Protein AF-A0AAP7TA44-F1 (afdb_monomer_lite)

Organism: Bacillus amyloliquefaciens (NCBI:txid1390)

Secondary structure (DSSP, 8-state):
-HHHHHHHHHHHHHHHHHHSSTT-S-HHHHHHHHHHHS-HHHHHHHHHHHHHHHTSSS-HHHHHHHHHHH-TT--GGGGT--HHHHHHHHHHHHHHHHT-

Structure (mmCIF, N/CA/C/O backbone):
data_AF-A0AAP7TA44-F1
#
_entry.id   AF-A0AAP7TA44-F1
#
loop_
_atom_site.group_PDB
_atom_site.id
_atom_site.type_symbol
_atom_site.label_atom_id
_atom_site.label_alt_id
_atom_site.label_comp_id
_atom_site.label_asym_id
_atom_site.label_entity_id
_atom_site.label_seq_id
_atom_site.pdbx_PDB_ins_code
_atom_site.Cartn_x
_atom_site.Cartn_y
_atom_site.Cartn_z
_atom_site.occupancy
_atom_site.B_iso_or_equiv
_atom_site.auth_seq_id
_atom_site.auth_comp_id
_atom_site.auth_asym_id
_atom_site.auth_atom_id
_atom_site.pdbx_PDB_model_num
ATOM 1 N N . MET A 1 1 ? -21.492 -9.635 6.107 1.00 52.81 1 MET A N 1
ATOM 2 C CA . MET A 1 1 ? -20.876 -8.362 5.671 1.00 52.81 1 MET A CA 1
ATOM 3 C C . MET A 1 1 ? -19.591 -8.052 6.438 1.00 52.81 1 MET A C 1
ATOM 5 O O . MET A 1 1 ? -18.673 -7.565 5.802 1.00 52.81 1 MET A O 1
ATOM 9 N N . GLU A 1 2 ? -19.458 -8.399 7.727 1.00 55.62 2 GLU A N 1
ATOM 10 C CA . GLU A 1 2 ? -18.184 -8.252 8.471 1.00 55.62 2 GLU A CA 1
ATOM 11 C C . GLU A 1 2 ? -17.061 -9.186 7.990 1.00 55.62 2 GLU A C 1
ATOM 13 O O . GLU A 1 2 ? -15.926 -8.751 7.858 1.00 55.62 2 GLU A O 1
ATOM 18 N N . LYS A 1 3 ? -17.370 -10.444 7.643 1.00 49.41 3 LYS A N 1
ATOM 19 C CA . LYS A 1 3 ? -16.347 -11.426 7.236 1.00 49.41 3 LYS A CA 1
ATOM 20 C C . LYS A 1 3 ? -15.549 -11.010 5.985 1.00 49.41 3 LYS A C 1
ATOM 22 O O . LYS A 1 3 ? -14.332 -11.067 5.999 1.00 49.41 3 LYS A O 1
ATOM 27 N N . VAL A 1 4 ? -16.238 -10.490 4.964 1.00 54.91 4 VAL A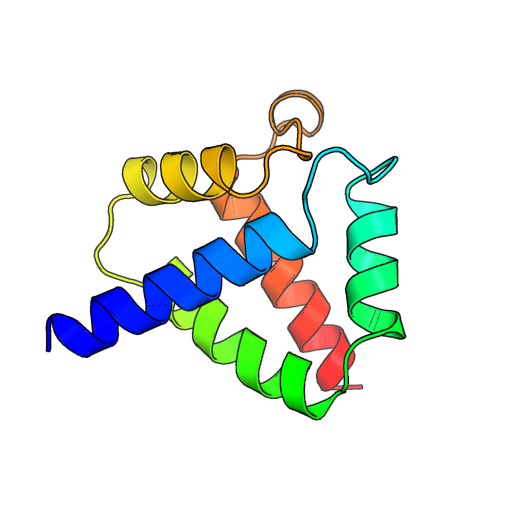 N 1
ATOM 28 C CA . VAL A 1 4 ? -15.618 -9.985 3.721 1.00 54.91 4 VAL A CA 1
ATOM 29 C C . VAL A 1 4 ? -14.803 -8.706 3.969 1.00 54.91 4 VAL A C 1
ATOM 31 O O . VAL A 1 4 ? -13.768 -8.509 3.342 1.00 54.91 4 VAL A O 1
ATOM 34 N N . LYS A 1 5 ? -15.237 -7.842 4.906 1.00 56.12 5 LYS A N 1
ATOM 35 C CA . LYS A 1 5 ? -14.459 -6.659 5.316 1.00 56.12 5 LYS A CA 1
ATOM 36 C C . LYS A 1 5 ? -13.130 -7.076 5.962 1.00 56.12 5 LYS A C 1
ATOM 38 O O . LYS A 1 5 ? -12.109 -6.476 5.646 1.00 56.12 5 LYS A O 1
ATOM 43 N N . ASN A 1 6 ? -13.139 -8.123 6.787 1.00 63.38 6 ASN A N 1
ATOM 44 C CA . ASN A 1 6 ? -11.934 -8.634 7.443 1.00 63.38 6 ASN A CA 1
ATOM 45 C C . ASN A 1 6 ? -10.984 -9.358 6.476 1.00 63.38 6 ASN A C 1
ATOM 47 O O . ASN A 1 6 ? -9.784 -9.133 6.557 1.00 63.38 6 ASN A O 1
ATOM 51 N N . GLU A 1 7 ? -11.502 -10.148 5.530 1.00 63.34 7 GLU A N 1
ATOM 52 C CA . GLU A 1 7 ? -10.680 -10.822 4.506 1.00 63.34 7 GLU A CA 1
ATOM 53 C C . GLU A 1 7 ? -9.944 -9.800 3.619 1.00 63.34 7 GLU A C 1
ATOM 55 O O . GLU A 1 7 ? -8.742 -9.920 3.401 1.00 63.34 7 GLU A O 1
ATOM 60 N N . SER A 1 8 ? -10.618 -8.716 3.204 1.00 76.88 8 SER A N 1
ATOM 61 C CA . SER A 1 8 ? -9.959 -7.649 2.431 1.00 76.88 8 SER A CA 1
ATOM 62 C C . SER A 1 8 ? -8.885 -6.893 3.219 1.00 76.88 8 SER A C 1
ATOM 64 O O . SER A 1 8 ? -7.955 -6.360 2.625 1.00 76.88 8 SER A O 1
ATOM 66 N N . LEU A 1 9 ? -9.018 -6.822 4.547 1.00 86.50 9 LEU A N 1
ATOM 67 C CA . LEU A 1 9 ? -8.036 -6.173 5.411 1.00 86.50 9 LEU A CA 1
ATOM 68 C C . LEU A 1 9 ? -6.784 -7.042 5.545 1.00 86.50 9 LEU A C 1
ATOM 70 O O . LEU A 1 9 ? -5.678 -6.541 5.387 1.00 86.50 9 LEU A O 1
ATOM 74 N N . GLU A 1 10 ? -6.975 -8.341 5.782 1.00 89.75 10 GLU A N 1
ATOM 75 C CA . GLU A 1 10 ? -5.893 -9.322 5.879 1.00 89.75 10 GLU A CA 1
ATOM 76 C C . GLU A 1 10 ? -5.075 -9.375 4.584 1.00 89.75 10 GLU A C 1
ATOM 78 O O . GLU A 1 10 ? -3.850 -9.342 4.626 1.00 89.75 10 GLU A O 1
ATOM 83 N N . GLU A 1 11 ? -5.736 -9.364 3.426 1.00 91.38 11 GLU A N 1
ATOM 84 C CA . GLU A 1 11 ? -5.057 -9.335 2.128 1.00 91.38 11 GLU A CA 1
ATOM 85 C C . GLU A 1 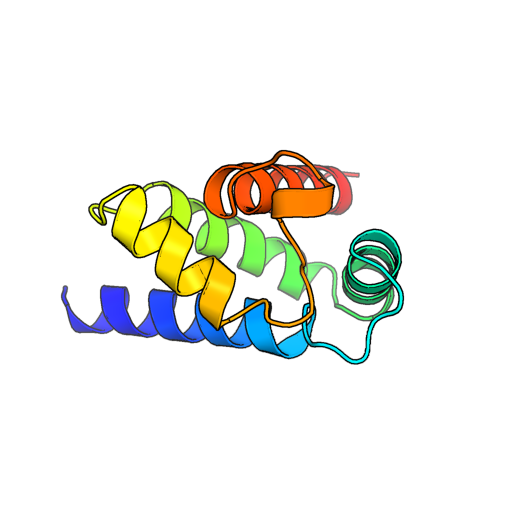11 ? -4.252 -8.042 1.909 1.00 91.38 11 GLU A C 1
ATOM 87 O O . GLU A 1 11 ? -3.137 -8.100 1.389 1.00 91.38 11 GLU A O 1
ATOM 92 N N . VAL A 1 12 ? 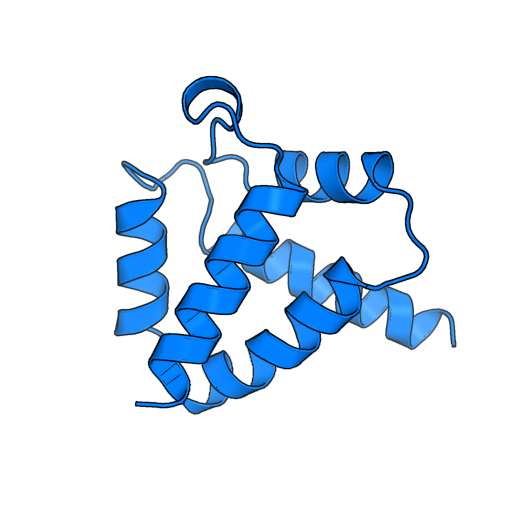-4.761 -6.882 2.345 1.00 94.25 12 VAL A N 1
ATOM 93 C CA . VAL A 1 12 ? -4.003 -5.617 2.288 1.00 94.25 12 VAL A CA 1
ATOM 94 C C . VAL A 1 12 ? -2.810 -5.645 3.238 1.00 94.25 12 VAL A C 1
ATOM 96 O O . VAL A 1 12 ? -1.715 -5.264 2.833 1.00 94.25 12 VAL A O 1
ATOM 99 N N . SER A 1 13 ? -2.994 -6.103 4.477 1.00 93.88 13 SER A N 1
ATOM 100 C CA . SER A 1 13 ? -1.909 -6.223 5.453 1.00 93.88 13 SER A CA 1
ATOM 101 C C . SER A 1 13 ? -0.816 -7.168 4.960 1.00 93.88 13 SER A C 1
ATOM 103 O O . SER A 1 13 ? 0.356 -6.804 4.988 1.00 93.88 13 SER A O 1
ATOM 105 N N . ASN A 1 14 ? -1.193 -8.332 4.424 1.00 93.19 14 ASN A N 1
ATOM 106 C CA . ASN A 1 14 ? -0.251 -9.288 3.846 1.00 93.19 14 ASN A CA 1
ATOM 107 C C . ASN A 1 14 ? 0.508 -8.680 2.664 1.00 93.19 14 ASN A C 1
ATOM 109 O O . ASN A 1 14 ? 1.726 -8.792 2.610 1.00 93.19 14 ASN A O 1
ATOM 113 N N . PHE A 1 15 ? -0.180 -7.988 1.750 1.00 93.56 15 PHE A N 1
ATOM 114 C CA . PHE A 1 15 ? 0.481 -7.268 0.660 1.00 93.56 15 PHE A CA 1
ATOM 115 C C . PHE A 1 15 ? 1.517 -6.264 1.188 1.00 93.56 15 PHE A C 1
ATOM 117 O O . PHE A 1 15 ? 2.659 -6.264 0.737 1.00 93.56 15 PHE A O 1
ATOM 124 N N . LEU A 1 16 ? 1.151 -5.428 2.160 1.00 94.25 16 LEU A N 1
ATOM 125 C CA . LEU A 1 16 ? 2.062 -4.419 2.701 1.00 94.25 16 LEU A CA 1
ATOM 126 C C . LEU A 1 16 ? 3.296 -5.057 3.350 1.00 94.25 16 LEU A C 1
ATOM 128 O O . LEU A 1 16 ? 4.415 -4.671 3.023 1.00 94.25 16 LEU A O 1
ATOM 132 N N . SER A 1 17 ? 3.105 -6.074 4.188 1.00 91.75 17 SER A N 1
ATOM 133 C CA . SER A 1 17 ? 4.209 -6.740 4.885 1.00 91.75 17 SER A CA 1
ATOM 134 C C . SER A 1 17 ? 5.060 -7.638 3.985 1.00 91.75 17 SER A C 1
ATOM 136 O O . SER A 1 17 ? 6.219 -7.877 4.304 1.00 91.75 17 SER A O 1
ATOM 138 N N . CYS A 1 18 ? 4.531 -8.129 2.861 1.00 89.69 18 CYS A N 1
ATOM 139 C CA . CYS A 1 18 ? 5.300 -8.945 1.918 1.00 89.69 18 CYS A CA 1
ATOM 140 C C . CYS A 1 18 ? 6.228 -8.135 1.012 1.00 89.69 18 CYS A C 1
ATOM 142 O O . CYS A 1 18 ? 7.278 -8.652 0.663 1.00 89.69 18 CYS A O 1
ATOM 144 N N . TYR A 1 19 ? 5.862 -6.912 0.617 1.00 89.06 19 TYR A N 1
ATOM 145 C CA . TYR A 1 19 ? 6.655 -6.142 -0.360 1.00 89.06 19 TYR A CA 1
ATOM 146 C C . TYR A 1 19 ? 7.277 -4.872 0.207 1.00 89.06 19 TYR A C 1
ATOM 148 O O . TYR A 1 19 ? 8.136 -4.283 -0.431 1.00 89.06 19 TYR A O 1
ATOM 156 N N . PHE A 1 20 ? 6.842 -4.405 1.374 1.00 88.88 20 PHE A N 1
ATOM 157 C CA . PHE A 1 20 ? 7.334 -3.159 1.961 1.00 88.88 20 PHE A CA 1
ATOM 158 C C . PHE A 1 20 ? 7.912 -3.389 3.357 1.00 88.88 20 PHE A C 1
ATOM 160 O O . PHE A 1 20 ? 7.738 -2.558 4.249 1.00 88.88 20 PHE A O 1
ATOM 167 N N . HIS A 1 21 ? 8.598 -4.523 3.529 1.00 83.88 21 HIS A N 1
ATOM 168 C CA . HIS A 1 21 ? 9.329 -4.840 4.750 1.00 83.88 21 HIS A CA 1
ATOM 169 C C . HIS A 1 21 ? 10.746 -4.254 4.759 1.00 83.88 21 HIS A C 1
ATOM 171 O O . HIS A 1 21 ? 11.277 -3.829 3.732 1.00 83.88 21 HIS A O 1
ATOM 177 N N . GLN A 1 22 ? 11.368 -4.233 5.937 1.00 74.00 22 GLN A N 1
ATOM 178 C CA . GLN A 1 22 ? 12.679 -3.614 6.203 1.00 74.00 22 GLN A CA 1
ATOM 179 C C . GLN A 1 22 ? 13.868 -4.129 5.375 1.00 74.00 22 GLN A C 1
ATOM 181 O O . GLN A 1 22 ? 14.940 -3.531 5.449 1.00 74.00 22 GLN A O 1
ATOM 186 N N . ASP A 1 23 ? 13.715 -5.204 4.600 1.00 78.56 23 ASP A N 1
ATOM 187 C CA . ASP A 1 23 ? 14.819 -5.745 3.795 1.00 78.56 23 ASP A CA 1
ATOM 188 C C . ASP A 1 23 ? 15.029 -4.985 2.473 1.00 78.56 23 ASP A C 1
ATOM 190 O O . ASP A 1 23 ? 16.019 -5.226 1.781 1.00 78.56 23 ASP A O 1
ATOM 194 N N . TYR A 1 24 ? 14.135 -4.055 2.120 1.00 70.44 24 TYR A N 1
ATOM 195 C CA . TYR A 1 24 ? 14.285 -3.222 0.928 1.00 70.44 24 TYR A CA 1
ATOM 196 C C . TYR A 1 24 ? 15.094 -1.949 1.194 1.00 70.44 24 TYR A C 1
ATOM 198 O O . TYR A 1 24 ? 14.821 -1.191 2.123 1.00 70.44 24 TYR A O 1
ATOM 206 N N . ASP A 1 25 ? 16.042 -1.666 0.295 1.00 71.81 25 ASP A N 1
ATOM 207 C CA . ASP A 1 25 ? 16.875 -0.456 0.340 1.00 71.81 25 ASP A CA 1
ATOM 208 C C . ASP A 1 25 ? 16.068 0.853 0.164 1.00 71.81 25 ASP A C 1
ATOM 210 O O . ASP A 1 25 ? 16.500 1.914 0.624 1.00 71.81 25 ASP A O 1
ATOM 214 N N . SER A 1 26 ? 14.918 0.812 -0.527 1.00 78.69 2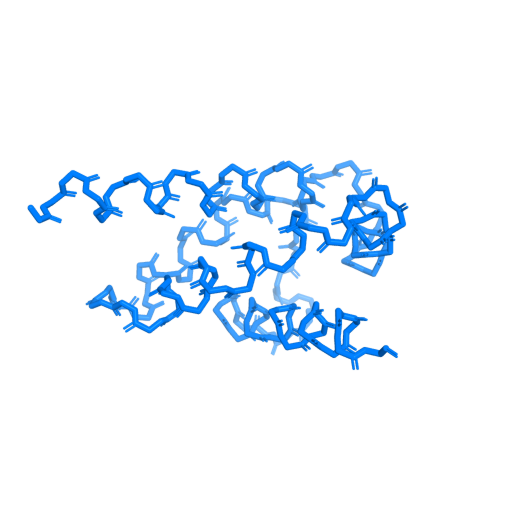6 SER A N 1
ATOM 215 C CA . SER A 1 26 ? 14.035 1.968 -0.741 1.00 78.69 26 SER A CA 1
ATOM 216 C C . SER A 1 26 ? 12.599 1.571 -1.114 1.00 78.69 26 SER A C 1
ATOM 218 O O . SER A 1 26 ? 12.318 0.439 -1.505 1.00 78.69 26 SER A O 1
ATOM 220 N N . MET A 1 27 ? 11.670 2.536 -1.053 1.00 82.38 27 MET A N 1
ATOM 221 C CA . MET A 1 27 ? 10.303 2.344 -1.564 1.00 82.38 27 MET A CA 1
ATOM 222 C C . MET A 1 27 ? 10.297 2.026 -3.068 1.00 82.38 27 MET A C 1
ATOM 224 O O . MET A 1 27 ? 9.409 1.329 -3.561 1.00 82.38 27 MET A O 1
ATOM 228 N N . GLU A 1 28 ? 11.245 2.592 -3.816 1.00 83.00 28 GLU A N 1
ATOM 229 C CA . GLU A 1 28 ? 11.367 2.403 -5.256 1.00 83.00 28 GLU A CA 1
ATOM 230 C C . GLU A 1 28 ? 11.793 0.980 -5.608 1.00 83.00 28 GLU A C 1
ATOM 232 O O . GLU A 1 28 ? 11.194 0.402 -6.513 1.00 83.00 28 GLU A O 1
ATOM 237 N N . SER A 1 29 ? 12.767 0.400 -4.896 1.00 83.62 29 SER A N 1
ATOM 238 C CA . SER A 1 29 ? 13.225 -0.969 -5.168 1.00 83.62 29 SER A CA 1
ATOM 239 C C . SER A 1 29 ? 12.140 -1.998 -4.855 1.00 83.62 29 SER A C 1
ATOM 241 O O . SER A 1 29 ? 11.838 -2.829 -5.708 1.00 83.62 29 SER A O 1
ATOM 243 N N . ALA A 1 30 ? 11.469 -1.861 -3.707 1.00 86.81 30 ALA A N 1
ATOM 244 C CA . ALA A 1 30 ? 10.283 -2.644 -3.348 1.00 86.81 30 ALA A CA 1
ATOM 245 C C . ALA A 1 30 ? 9.208 -2.611 -4.448 1.00 86.81 30 ALA A C 1
ATOM 247 O O . ALA A 1 30 ? 8.624 -3.624 -4.837 1.00 86.81 30 ALA A O 1
ATOM 248 N N . TYR A 1 31 ? 8.956 -1.420 -4.994 1.00 87.19 31 TYR A N 1
ATOM 249 C CA . TYR A 1 31 ? 7.973 -1.238 -6.052 1.00 87.19 31 TYR A CA 1
ATOM 250 C C . TYR A 1 31 ? 8.403 -1.862 -7.388 1.00 87.19 31 TYR A C 1
ATOM 252 O O . TYR A 1 31 ? 7.574 -2.434 -8.099 1.00 87.19 31 TYR A O 1
ATOM 260 N N . GLU A 1 32 ? 9.677 -1.736 -7.762 1.00 87.62 32 GLU A N 1
ATOM 261 C CA . GLU A 1 32 ? 10.215 -2.360 -8.974 1.00 87.62 32 GLU A CA 1
ATOM 262 C C . GLU A 1 32 ? 10.155 -3.886 -8.896 1.00 87.62 32 GLU A C 1
ATOM 264 O O . GLU A 1 32 ? 9.769 -4.523 -9.878 1.00 87.62 32 GLU A O 1
ATOM 269 N N . GLU A 1 33 ? 10.461 -4.467 -7.737 1.00 87.00 33 GLU A N 1
ATOM 270 C CA . GLU A 1 33 ? 10.348 -5.907 -7.500 1.00 87.00 33 GLU A CA 1
ATOM 271 C C . GLU A 1 33 ? 8.899 -6.382 -7.639 1.00 87.00 33 GLU A C 1
ATOM 273 O O . GLU A 1 33 ? 8.623 -7.259 -8.459 1.00 87.00 33 GLU A O 1
ATOM 278 N N . LEU A 1 34 ? 7.949 -5.706 -6.979 1.00 91.00 34 LEU A N 1
ATOM 279 C CA . LEU A 1 34 ? 6.515 -5.985 -7.119 1.00 91.00 34 LEU A CA 1
ATOM 280 C C . LEU A 1 34 ? 6.064 -6.021 -8.589 1.00 91.00 34 LEU A C 1
ATOM 282 O O . LEU A 1 34 ? 5.282 -6.883 -8.980 1.00 91.00 34 LEU A O 1
ATOM 286 N N . LEU A 1 35 ? 6.517 -5.080 -9.421 1.00 90.19 35 LEU A N 1
ATOM 287 C CA . LEU A 1 35 ? 6.110 -5.029 -10.829 1.00 90.19 35 LEU A CA 1
ATOM 288 C C . LEU A 1 35 ? 6.786 -6.079 -11.721 1.00 90.19 35 LEU A C 1
ATOM 290 O O . LEU A 1 35 ? 6.215 -6.437 -12.760 1.00 90.19 35 LEU A O 1
ATOM 294 N N . ASN A 1 36 ? 8.000 -6.500 -11.367 1.00 87.38 36 ASN A N 1
ATOM 295 C CA . ASN A 1 36 ? 8.813 -7.422 -12.157 1.00 87.38 36 ASN A CA 1
ATOM 296 C C . ASN A 1 36 ? 8.540 -8.888 -11.810 1.00 87.38 36 ASN A C 1
ATOM 298 O O . ASN A 1 36 ? 8.570 -9.734 -12.705 1.00 87.38 36 ASN A O 1
ATOM 302 N N . GLU A 1 37 ? 8.292 -9.186 -10.536 1.00 88.88 37 GLU A N 1
ATOM 303 C CA . GLU A 1 37 ? 8.130 -10.556 -10.050 1.00 88.88 37 GLU A CA 1
ATOM 304 C C . GLU A 1 37 ? 6.683 -11.037 -10.129 1.00 88.88 37 GLU A C 1
ATOM 306 O O . GLU A 1 37 ? 6.431 -12.207 -10.431 1.00 88.88 37 GLU A O 1
ATOM 311 N N . GLU A 1 38 ? 5.718 -10.136 -9.935 1.00 93.12 38 GLU A N 1
ATOM 312 C CA . GLU A 1 38 ? 4.321 -10.532 -9.911 1.00 93.12 38 GLU A CA 1
ATOM 313 C C . GLU A 1 38 ? 3.677 -10.653 -11.285 1.00 93.12 38 GLU A C 1
ATOM 315 O O . GLU A 1 38 ? 3.924 -9.908 -12.239 1.00 93.12 38 GLU A O 1
ATOM 320 N N . SER A 1 39 ? 2.731 -11.586 -11.366 1.00 93.06 39 SER A N 1
ATOM 321 C CA . SER A 1 39 ? 1.939 -11.744 -12.578 1.00 93.06 39 SER A CA 1
ATOM 322 C C . SER A 1 39 ? 1.047 -10.521 -12.819 1.00 93.06 39 SER A C 1
ATOM 324 O O . SER A 1 39 ? 0.412 -9.983 -11.909 1.00 93.06 39 SER A O 1
ATOM 326 N N . ARG A 1 40 ? 0.873 -10.137 -14.091 1.00 92.81 40 ARG A N 1
ATOM 327 C CA . ARG A 1 40 ? -0.112 -9.107 -14.471 1.00 92.81 40 ARG A CA 1
ATOM 328 C C . ARG A 1 40 ? -1.510 -9.412 -13.916 1.00 92.81 40 ARG A C 1
ATOM 330 O O . ARG A 1 40 ? -2.219 -8.489 -13.531 1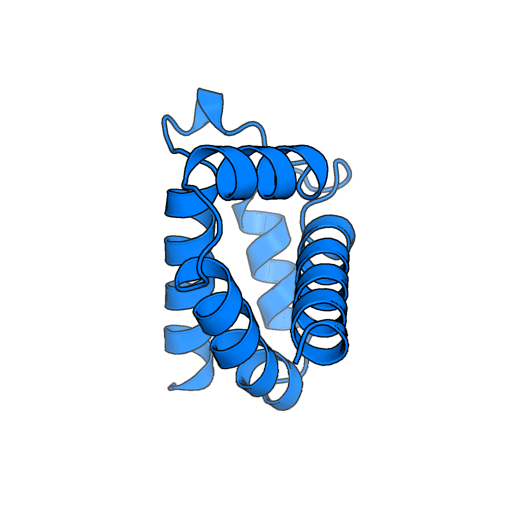.00 92.81 40 ARG A O 1
ATOM 337 N N . GLN A 1 41 ? -1.912 -10.685 -13.878 1.00 94.00 41 GLN A N 1
ATOM 338 C CA . GLN A 1 41 ? -3.221 -11.088 -13.359 1.00 94.00 41 GLN A CA 1
ATOM 339 C C . GLN A 1 41 ? -3.363 -10.770 -11.864 1.00 94.00 41 GLN A C 1
ATOM 341 O O . GLN A 1 41 ? -4.411 -10.269 -11.459 1.00 94.00 41 GLN A O 1
ATOM 346 N N . TYR A 1 42 ? -2.309 -11.006 -11.078 1.00 93.69 42 TYR A N 1
ATOM 347 C CA . TYR A 1 42 ? -2.266 -10.645 -9.663 1.00 93.69 42 TYR A CA 1
ATOM 348 C C . TYR A 1 42 ? -2.368 -9.128 -9.472 1.00 93.69 42 TYR A C 1
ATOM 350 O O . TYR A 1 42 ? -3.232 -8.652 -8.734 1.00 93.69 42 TYR A O 1
ATOM 358 N N . LEU A 1 43 ? -1.577 -8.352 -10.219 1.00 94.56 43 LEU A N 1
ATOM 359 C CA . LEU A 1 43 ? -1.619 -6.888 -10.151 1.00 94.56 43 LEU A CA 1
ATOM 360 C C . LEU A 1 43 ? -3.005 -6.328 -10.531 1.00 94.56 43 LEU A C 1
ATOM 362 O O . LEU A 1 43 ? -3.485 -5.384 -9.905 1.00 94.56 43 LEU A O 1
ATOM 366 N N . ILE A 1 44 ? -3.691 -6.936 -11.508 1.00 95.12 44 ILE A N 1
ATOM 367 C CA . ILE A 1 44 ? -5.075 -6.584 -11.871 1.00 95.12 44 ILE A CA 1
ATOM 368 C C . ILE A 1 44 ? -6.045 -6.861 -10.715 1.00 95.12 44 ILE A C 1
ATOM 370 O O . ILE A 1 44 ? -6.936 -6.045 -10.482 1.00 95.12 44 ILE A O 1
ATOM 374 N N . SER A 1 45 ? -5.892 -7.976 -9.989 1.00 93.75 45 SER A N 1
ATOM 375 C CA . SER A 1 45 ? -6.726 -8.268 -8.810 1.00 93.75 45 SER A CA 1
ATOM 376 C C . SER A 1 45 ? -6.390 -7.406 -7.592 1.00 93.75 45 SER A C 1
ATOM 378 O O . SER A 1 45 ? -7.276 -7.119 -6.791 1.00 93.75 45 SER A O 1
ATOM 380 N N . LEU A 1 46 ? -5.149 -6.933 -7.478 1.00 94.62 46 LEU A N 1
ATOM 381 C CA . LEU A 1 46 ? -4.684 -6.114 -6.361 1.00 94.62 46 LEU A CA 1
ATOM 382 C C . LEU A 1 46 ? -5.266 -4.690 -6.395 1.00 94.62 46 LEU A C 1
ATOM 384 O O . LEU A 1 46 ? -5.652 -4.143 -5.365 1.00 94.62 46 LEU A O 1
ATOM 388 N N . VAL A 1 47 ? -5.400 -4.078 -7.575 1.00 95.19 47 VAL A N 1
ATOM 389 C CA . VAL A 1 47 ? -5.943 -2.709 -7.711 1.00 95.19 47 VAL A CA 1
ATOM 390 C C . VAL A 1 47 ? -7.339 -2.527 -7.080 1.00 95.19 47 VAL A C 1
ATOM 392 O O . VAL A 1 47 ? -7.509 -1.579 -6.305 1.00 95.19 47 VAL A O 1
ATOM 395 N N . PRO A 1 48 ? -8.367 -3.354 -7.372 1.00 94.50 48 PRO A N 1
ATOM 396 C CA . PRO A 1 48 ? -9.682 -3.203 -6.748 1.00 94.50 48 PRO A CA 1
ATOM 397 C C . PRO A 1 48 ? -9.653 -3.477 -5.240 1.00 94.50 48 PRO A C 1
ATOM 399 O O . PRO A 1 48 ? -10.397 -2.825 -4.509 1.00 94.50 48 PRO A O 1
ATOM 402 N N . LEU A 1 49 ? -8.776 -4.369 -4.770 1.00 94.81 49 LEU A N 1
ATOM 403 C CA . LEU A 1 49 ? -8.569 -4.636 -3.348 1.00 94.81 49 LEU A CA 1
ATOM 404 C C . LEU A 1 49 ? -8.056 -3.390 -2.610 1.00 94.81 49 LEU A C 1
ATOM 406 O O . LEU A 1 49 ? -8.702 -2.914 -1.674 1.00 94.81 49 LEU A O 1
ATOM 410 N N . LEU A 1 50 ? -6.958 -2.800 -3.093 1.00 96.12 50 LEU A N 1
ATOM 411 C CA . LEU A 1 50 ? -6.384 -1.579 -2.520 1.00 96.12 50 LEU A CA 1
ATOM 412 C C . LEU A 1 50 ? -7.378 -0.413 -2.571 1.00 96.12 50 LEU A C 1
ATOM 414 O O . LEU A 1 50 ? -7.539 0.324 -1.599 1.00 96.12 50 LEU A O 1
ATOM 418 N N . ARG A 1 51 ? -8.115 -0.268 -3.680 1.00 95.56 51 ARG A N 1
ATOM 419 C CA . ARG A 1 51 ? -9.177 0.743 -3.806 1.00 95.56 51 ARG A CA 1
ATOM 420 C C . ARG A 1 51 ? -10.296 0.547 -2.798 1.00 95.56 51 ARG A C 1
ATOM 422 O O . ARG A 1 51 ? -10.784 1.541 -2.262 1.00 95.56 51 ARG A O 1
ATOM 429 N N . ASN A 1 52 ? -10.725 -0.691 -2.568 1.00 94.81 52 ASN A N 1
ATOM 430 C CA . ASN A 1 52 ? -11.763 -0.981 -1.589 1.00 94.81 52 ASN A CA 1
ATOM 431 C C . ASN A 1 52 ? -11.301 -0.569 -0.190 1.00 94.81 52 ASN A C 1
ATOM 433 O O . ASN A 1 52 ? -12.027 0.139 0.496 1.00 94.81 52 ASN A O 1
ATOM 437 N N . PHE A 1 53 ? -10.069 -0.910 0.195 1.00 95.06 53 PHE A N 1
ATOM 438 C CA . PHE A 1 53 ? -9.498 -0.486 1.473 1.00 95.06 53 PHE A CA 1
ATOM 439 C C . PHE A 1 53 ? -9.379 1.039 1.597 1.00 95.06 53 PHE A C 1
ATOM 441 O O . PHE A 1 53 ? -9.882 1.613 2.560 1.00 95.06 53 PHE A O 1
ATOM 448 N N . ILE A 1 54 ? -8.809 1.722 0.598 1.00 95.94 54 ILE A N 1
ATOM 449 C CA . ILE A 1 54 ? -8.652 3.190 0.601 1.00 95.94 54 ILE A CA 1
ATOM 450 C C . ILE A 1 54 ? -10.000 3.898 0.815 1.00 95.94 54 ILE A C 1
ATOM 452 O O . ILE A 1 54 ? -10.076 4.881 1.557 1.00 95.94 54 ILE A O 1
ATOM 456 N N . ASN A 1 55 ? -11.063 3.392 0.182 1.00 95.06 55 ASN A N 1
ATOM 457 C CA . ASN A 1 55 ? -12.394 4.002 0.193 1.00 95.06 55 ASN A CA 1
ATOM 458 C C . ASN A 1 55 ? -13.354 3.399 1.233 1.00 95.06 55 ASN A C 1
ATOM 460 O O . ASN A 1 55 ? -14.525 3.778 1.244 1.00 95.06 55 ASN A O 1
ATOM 464 N N . ASN A 1 56 ? -12.905 2.470 2.084 1.00 92.44 56 ASN A N 1
ATOM 465 C CA . ASN A 1 56 ? -13.773 1.862 3.093 1.00 92.44 56 ASN A CA 1
ATOM 466 C C . ASN A 1 56 ? -14.130 2.856 4.218 1.00 92.44 56 ASN A C 1
ATOM 468 O O . ASN A 1 56 ? -13.588 3.962 4.303 1.00 92.44 56 ASN A O 1
ATOM 472 N N . ASP A 1 57 ? -15.007 2.423 5.122 1.00 94.44 57 ASP A N 1
ATOM 473 C CA . ASP A 1 57 ? -15.538 3.251 6.211 1.00 94.44 57 ASP A CA 1
ATOM 474 C C . ASP A 1 57 ? -14.540 3.526 7.357 1.00 94.44 57 ASP A C 1
ATOM 476 O O . ASP A 1 57 ? -14.901 4.221 8.305 1.00 94.44 57 ASP A O 1
ATOM 480 N N . TRP A 1 58 ? -13.311 2.987 7.314 1.00 93.44 58 TRP A N 1
ATOM 481 C CA . TRP A 1 58 ? -12.306 3.256 8.349 1.00 93.44 58 TRP A CA 1
ATOM 482 C C . TRP A 1 58 ? -11.892 4.723 8.323 1.00 93.44 58 TRP A C 1
ATOM 484 O O . TRP A 1 58 ? -11.825 5.370 7.267 1.00 93.44 58 TRP A O 1
ATOM 494 N N . THR A 1 59 ? -11.567 5.247 9.494 1.00 95.94 59 THR A N 1
ATOM 495 C CA . THR A 1 59 ? -11.040 6.599 9.629 1.00 95.94 59 THR A CA 1
ATOM 496 C C . THR A 1 59 ? -9.683 6.726 8.936 1.00 95.94 59 THR A C 1
ATOM 498 O O . THR A 1 59 ? -8.977 5.752 8.668 1.00 95.94 59 THR A O 1
ATOM 501 N N . ILE A 1 60 ? -9.304 7.965 8.623 1.00 96.75 60 ILE A N 1
ATOM 502 C CA . ILE A 1 60 ? -7.982 8.261 8.058 1.00 96.75 60 ILE A CA 1
ATOM 503 C C . ILE A 1 60 ? -6.873 7.828 9.029 1.00 96.75 60 ILE A C 1
ATOM 505 O O . ILE A 1 60 ? -5.838 7.347 8.582 1.00 96.75 60 ILE A O 1
ATOM 509 N N . GLU A 1 61 ? -7.093 7.983 10.336 1.00 97.38 61 GLU A N 1
ATOM 510 C CA . GLU A 1 61 ? -6.145 7.586 11.378 1.00 97.38 61 GLU A CA 1
ATOM 511 C C . GLU A 1 61 ? -5.951 6.068 11.407 1.00 97.38 61 GLU A C 1
ATOM 513 O O . GLU A 1 61 ? -4.828 5.618 11.219 1.00 97.38 61 GLU A O 1
ATOM 518 N N . GLU A 1 62 ? -7.031 5.281 11.490 1.00 95.75 62 GLU A N 1
ATOM 519 C CA . GLU A 1 62 ? -6.950 3.810 11.479 1.00 95.75 62 GLU A CA 1
ATOM 520 C C . GLU A 1 62 ? -6.260 3.275 10.216 1.00 95.75 62 GLU A C 1
ATOM 522 O O . GLU A 1 62 ? -5.447 2.355 10.288 1.00 95.75 62 GLU A O 1
ATOM 527 N N . LYS A 1 63 ? -6.547 3.871 9.050 1.00 96.38 63 LYS A N 1
ATOM 528 C CA . LYS A 1 63 ? -5.868 3.520 7.795 1.00 96.38 63 LYS A CA 1
ATOM 529 C C . LYS A 1 63 ? -4.379 3.831 7.853 1.00 96.38 63 LYS A C 1
ATOM 531 O O . LYS A 1 63 ? -3.583 3.000 7.437 1.00 96.38 63 LYS A O 1
ATOM 536 N N . ASN A 1 64 ? -4.003 5.018 8.330 1.00 97.25 64 ASN A N 1
ATOM 537 C CA . ASN A 1 64 ? -2.595 5.392 8.430 1.00 97.25 64 ASN A CA 1
ATOM 538 C C . ASN A 1 64 ? -1.845 4.476 9.397 1.00 97.25 64 ASN A C 1
ATOM 540 O O . ASN A 1 64 ? -0.777 4.005 9.030 1.00 97.25 64 ASN A O 1
ATOM 544 N N . THR A 1 65 ? -2.414 4.195 10.572 1.00 95.94 65 THR A N 1
ATOM 545 C CA . THR A 1 65 ? -1.815 3.298 11.569 1.00 95.94 65 THR A CA 1
ATOM 546 C C . THR A 1 65 ? -1.593 1.905 11.001 1.00 95.94 65 THR A C 1
ATOM 548 O O . THR A 1 65 ? -0.481 1.405 11.069 1.00 95.94 65 THR A O 1
ATOM 551 N N . LEU A 1 66 ? -2.605 1.304 10.367 1.00 95.25 66 LEU A N 1
ATOM 552 C CA . LEU A 1 66 ? -2.456 -0.031 9.785 1.00 95.25 66 LEU A CA 1
ATOM 553 C C . LEU A 1 66 ? -1.376 -0.070 8.700 1.00 95.25 66 LEU A C 1
ATOM 555 O O . LEU A 1 66 ? -0.590 -1.009 8.650 1.00 95.25 66 LEU A O 1
ATOM 559 N N . ILE A 1 67 ? -1.331 0.936 7.820 1.00 95.56 67 ILE A N 1
ATOM 560 C CA . ILE A 1 67 ? -0.322 0.969 6.756 1.00 95.56 67 ILE A CA 1
ATOM 561 C C . ILE A 1 67 ? 1.082 1.137 7.349 1.00 95.56 67 ILE A C 1
ATOM 563 O O . ILE A 1 67 ? 1.989 0.441 6.908 1.00 95.56 67 ILE A O 1
ATOM 567 N N . ASP A 1 68 ? 1.249 2.026 8.331 1.00 94.31 68 ASP A N 1
ATOM 568 C CA . ASP A 1 68 ? 2.524 2.269 9.021 1.00 94.31 68 ASP A CA 1
ATOM 569 C C . ASP A 1 68 ? 3.024 1.016 9.757 1.00 94.31 68 ASP A C 1
ATOM 571 O O . ASP A 1 68 ? 4.199 0.676 9.676 1.00 94.31 68 ASP A O 1
ATOM 575 N N . GLU A 1 69 ? 2.119 0.275 10.402 1.00 93.19 69 GLU A N 1
ATOM 576 C CA . GLU A 1 69 ? 2.443 -0.981 11.088 1.00 93.19 69 GLU A CA 1
ATOM 577 C C . GLU A 1 69 ? 2.793 -2.120 10.119 1.00 93.19 69 GLU A C 1
ATOM 579 O O . GLU A 1 69 ? 3.668 -2.930 10.421 1.00 93.19 69 GLU A O 1
ATOM 584 N N . CYS A 1 70 ? 2.113 -2.220 8.971 1.00 94.12 70 CYS A N 1
ATOM 585 C CA . CYS A 1 70 ? 2.335 -3.316 8.025 1.00 94.12 70 CYS A CA 1
ATOM 586 C C . CYS A 1 70 ? 3.489 -3.063 7.044 1.00 94.12 70 CYS A C 1
ATOM 588 O O . CYS A 1 70 ? 4.120 -4.030 6.623 1.00 94.12 70 CYS A O 1
ATOM 590 N N . ALA A 1 71 ? 3.744 -1.811 6.652 1.00 92.81 71 ALA A N 1
ATOM 591 C CA . ALA A 1 71 ? 4.822 -1.418 5.740 1.00 92.81 71 ALA A CA 1
ATOM 592 C C . ALA A 1 71 ? 6.055 -0.950 6.532 1.00 92.81 71 ALA A C 1
ATOM 594 O O . ALA A 1 71 ? 6.513 0.185 6.390 1.00 92.81 71 ALA A O 1
ATOM 595 N N . ASP A 1 72 ? 6.576 -1.820 7.396 1.00 88.88 72 ASP A N 1
ATOM 596 C CA . ASP A 1 72 ? 7.604 -1.481 8.387 1.00 88.88 72 ASP A CA 1
ATOM 597 C C . ASP A 1 72 ? 8.983 -1.122 7.793 1.00 88.88 72 ASP A C 1
ATOM 599 O O . ASP A 1 72 ? 9.841 -0.597 8.506 1.00 88.88 72 ASP A O 1
ATOM 603 N N . GLY A 1 73 ? 9.195 -1.353 6.494 1.00 86.00 73 GLY A N 1
ATOM 604 C CA . GLY A 1 73 ? 10.354 -0.877 5.735 1.00 86.00 73 GLY A CA 1
ATOM 605 C C . GLY A 1 73 ? 10.227 0.562 5.237 1.00 86.00 73 GLY A C 1
ATOM 606 O O . GLY A 1 73 ? 11.162 1.109 4.650 1.00 86.00 73 GLY A O 1
ATOM 607 N N . VAL A 1 74 ? 9.080 1.206 5.457 1.00 86.75 74 VAL A N 1
ATOM 608 C CA . VAL A 1 74 ? 8.753 2.501 4.868 1.00 86.75 74 VAL A CA 1
ATOM 609 C C . VAL A 1 74 ? 8.766 3.603 5.920 1.00 86.75 74 VAL A C 1
ATOM 611 O O . VAL A 1 74 ? 7.811 3.812 6.658 1.00 86.75 74 VAL A O 1
ATOM 614 N N . TYR A 1 75 ? 9.834 4.402 5.945 1.00 88.25 75 TYR A N 1
ATOM 615 C CA . TYR A 1 75 ? 9.906 5.554 6.847 1.00 88.25 75 TYR A CA 1
ATOM 616 C C . TYR A 1 75 ? 9.198 6.790 6.265 1.00 88.25 75 TYR A C 1
ATOM 618 O O . TYR A 1 75 ? 9.831 7.710 5.743 1.00 88.25 75 TYR A O 1
ATOM 626 N N . PHE A 1 76 ? 7.867 6.827 6.368 1.00 90.75 76 PHE A N 1
ATOM 627 C CA . PHE A 1 76 ? 7.007 7.892 5.826 1.00 90.75 76 PHE A CA 1
ATOM 628 C C . PHE A 1 76 ? 7.433 9.338 6.152 1.00 90.75 76 PHE A C 1
ATOM 630 O O . PHE A 1 76 ? 7.374 10.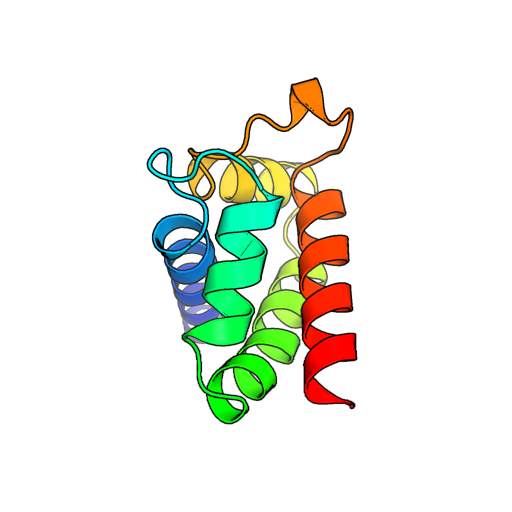172 5.242 1.00 90.75 76 PHE A O 1
ATOM 637 N N . PRO A 1 77 ? 7.917 9.674 7.372 1.00 90.62 77 PRO A N 1
ATOM 638 C CA . PRO A 1 77 ? 8.353 11.036 7.682 1.00 90.62 77 PRO A CA 1
ATOM 639 C C . PRO A 1 77 ? 9.480 11.558 6.782 1.00 90.62 77 PRO A C 1
ATOM 641 O O . PRO A 1 77 ? 9.516 12.753 6.508 1.00 90.62 77 PRO A O 1
ATOM 644 N N . TYR A 1 78 ? 10.369 10.689 6.284 1.00 89.19 78 TYR A N 1
ATOM 645 C CA . TYR A 1 78 ? 11.433 11.094 5.354 1.00 89.19 78 TYR A CA 1
ATOM 646 C C . TYR A 1 78 ? 10.893 11.573 4.003 1.00 89.19 78 TYR A C 1
ATOM 648 O O . TYR A 1 78 ? 11.481 12.451 3.380 1.00 89.19 78 TYR A O 1
ATOM 656 N N . TYR A 1 79 ? 9.756 11.027 3.573 1.00 87.88 79 TYR A N 1
ATOM 657 C CA . TYR A 1 79 ? 9.116 11.351 2.298 1.00 87.88 79 TYR A CA 1
ATOM 658 C C . TYR A 1 79 ? 8.041 12.440 2.427 1.00 87.88 79 TYR A C 1
ATOM 660 O O . TYR A 1 79 ? 7.377 12.755 1.440 1.00 87.88 79 TYR A O 1
ATOM 668 N N . GLU A 1 80 ? 7.844 12.988 3.633 1.00 94.19 80 GLU A N 1
ATOM 669 C CA . GLU A 1 80 ? 6.845 14.023 3.938 1.00 94.19 80 GLU A CA 1
ATOM 670 C C . GLU A 1 80 ? 5.430 13.671 3.426 1.00 94.19 80 GLU A C 1
ATOM 672 O O . GLU A 1 80 ? 4.658 14.531 2.995 1.00 94.19 80 GLU A O 1
ATOM 677 N N . ILE A 1 81 ? 5.079 12.382 3.475 1.00 95.00 81 ILE A N 1
ATOM 678 C CA . ILE A 1 81 ? 3.821 11.830 2.964 1.00 95.00 81 ILE A CA 1
ATOM 679 C C . ILE A 1 81 ? 3.134 10.994 4.041 1.00 95.00 81 ILE A C 1
ATOM 681 O O . ILE A 1 81 ? 3.793 10.312 4.818 1.00 95.00 81 ILE A O 1
ATOM 685 N N . SER A 1 82 ? 1.801 11.030 4.103 1.00 96.88 82 SER A N 1
ATOM 686 C CA . SER A 1 82 ? 1.069 10.125 4.992 1.00 96.88 82 SER A CA 1
ATOM 687 C C . SER A 1 82 ? 1.001 8.710 4.402 1.00 96.88 82 SER A C 1
ATOM 689 O O . SER A 1 82 ? 0.925 8.572 3.174 1.00 96.88 82 SER A O 1
ATOM 691 N N . PRO A 1 83 ? 0.946 7.660 5.239 1.00 96.44 83 PRO A N 1
ATOM 692 C CA . PRO A 1 83 ? 0.839 6.280 4.765 1.00 96.44 83 PRO A CA 1
ATOM 693 C C . PRO A 1 83 ? -0.321 6.054 3.782 1.00 96.44 83 PRO A C 1
ATOM 695 O O . PRO A 1 83 ? -0.153 5.451 2.721 1.00 96.44 83 PRO A O 1
ATOM 698 N N . LEU A 1 84 ? -1.498 6.619 4.068 1.00 97.69 84 LEU A N 1
ATOM 699 C CA . LEU A 1 84 ? -2.663 6.518 3.190 1.00 97.69 84 LEU A CA 1
ATOM 700 C C . LEU A 1 84 ? -2.457 7.235 1.850 1.00 97.69 84 LEU A C 1
ATOM 702 O O . LEU A 1 84 ? -2.902 6.738 0.814 1.00 97.69 84 LEU A O 1
ATOM 706 N N . GLU A 1 85 ? -1.817 8.405 1.843 1.00 97.56 85 GLU A N 1
ATOM 707 C CA . GLU A 1 85 ? -1.552 9.117 0.591 1.00 97.56 85 GLU A CA 1
ATOM 708 C C . GLU A 1 85 ? -0.512 8.381 -0.256 1.00 97.56 85 GLU A C 1
ATOM 710 O O . GLU A 1 85 ? -0.680 8.254 -1.470 1.00 97.56 85 GLU A O 1
ATOM 715 N N . TRP A 1 86 ? 0.505 7.803 0.380 1.00 95.69 86 TRP A N 1
ATOM 716 C CA . TRP A 1 86 ? 1.464 6.929 -0.282 1.00 95.69 86 TRP A CA 1
ATOM 717 C C . TRP A 1 86 ? 0.787 5.704 -0.910 1.00 95.69 86 TRP A C 1
ATOM 719 O O . TRP A 1 86 ? 0.993 5.435 -2.096 1.00 95.69 86 TRP A O 1
ATOM 729 N N . LEU A 1 87 ? -0.107 5.019 -0.189 1.00 96.06 87 LEU A N 1
ATOM 730 C CA . LEU A 1 87 ? -0.800 3.843 -0.724 1.00 96.06 87 LEU A CA 1
ATOM 731 C C . LEU A 1 87 ? -1.669 4.185 -1.945 1.00 96.06 87 LEU A C 1
ATOM 733 O O . LEU A 1 87 ? -1.747 3.403 -2.899 1.00 96.06 87 LEU A O 1
ATOM 737 N N . LYS A 1 88 ? -2.284 5.377 -1.981 1.00 97.12 88 LYS A N 1
ATOM 738 C CA . LYS A 1 88 ? -2.983 5.867 -3.184 1.00 97.12 88 LYS A CA 1
ATOM 739 C C . LYS A 1 88 ? -2.030 6.031 -4.365 1.00 97.12 88 LYS A C 1
ATOM 741 O O . LYS A 1 88 ? -2.398 5.685 -5.490 1.00 97.12 88 LYS A O 1
ATOM 746 N N . GLN A 1 89 ? -0.821 6.548 -4.134 1.00 95.19 89 GLN A N 1
ATOM 747 C CA . GLN A 1 89 ? 0.187 6.685 -5.186 1.00 95.19 89 GLN A CA 1
ATOM 748 C C . GLN A 1 89 ? 0.647 5.320 -5.699 1.00 95.19 89 GLN A C 1
ATOM 750 O O . GLN A 1 89 ? 0.659 5.120 -6.914 1.00 95.19 89 GLN A O 1
ATOM 755 N N . VAL A 1 90 ? 0.945 4.370 -4.807 1.00 93.12 90 VAL A N 1
ATOM 756 C CA . VAL A 1 90 ? 1.289 2.982 -5.167 1.00 93.12 90 VAL A CA 1
ATOM 757 C C . VAL A 1 90 ? 0.175 2.357 -6.007 1.00 93.12 90 VAL A C 1
ATOM 759 O O . VAL A 1 90 ? 0.421 1.915 -7.128 1.00 93.12 90 VAL A O 1
ATOM 762 N N . THR A 1 91 ? -1.072 2.432 -5.535 1.00 95.81 91 THR A N 1
ATOM 763 C CA . THR A 1 91 ? -2.249 1.901 -6.246 1.00 95.81 91 THR A CA 1
ATOM 764 C C . THR A 1 91 ? -2.371 2.484 -7.656 1.00 95.81 91 THR A C 1
ATOM 766 O O . THR A 1 91 ? -2.596 1.754 -8.622 1.00 95.81 91 THR A O 1
ATOM 769 N N . LYS A 1 92 ? -2.184 3.803 -7.802 1.00 95.56 92 LYS A N 1
ATOM 770 C CA . LYS A 1 92 ? -2.233 4.484 -9.103 1.00 95.56 92 LYS A CA 1
ATOM 771 C C . LYS A 1 92 ? -1.100 4.043 -10.029 1.00 95.56 92 LYS A C 1
ATOM 773 O O . LYS A 1 92 ? -1.323 3.896 -11.230 1.00 95.56 92 LYS A O 1
ATOM 778 N N . LYS A 1 93 ? 0.112 3.846 -9.507 1.00 93.00 93 LYS A N 1
ATOM 779 C CA . LYS A 1 93 ? 1.246 3.376 -10.312 1.00 93.00 93 LYS A CA 1
ATOM 780 C C . LYS A 1 93 ? 1.004 1.944 -10.821 1.00 93.00 93 LYS A C 1
ATOM 782 O O . LYS A 1 93 ? 1.221 1.704 -12.010 1.00 93.00 93 LYS A O 1
ATOM 787 N N . ILE A 1 94 ? 0.476 1.042 -9.984 1.00 94.38 94 ILE A N 1
ATOM 788 C CA . ILE A 1 94 ? 0.114 -0.333 -10.388 1.00 94.38 94 ILE A CA 1
ATOM 789 C C . ILE A 1 94 ? -0.966 -0.296 -11.471 1.00 94.38 94 ILE A C 1
ATOM 791 O O . ILE A 1 94 ? -0.837 -0.949 -12.505 1.00 94.38 94 ILE A O 1
ATOM 795 N N . GLU A 1 95 ? -2.003 0.525 -11.285 1.00 94.62 95 GLU A N 1
ATOM 796 C CA . GLU A 1 95 ? -3.067 0.697 -12.277 1.00 94.62 95 GLU A CA 1
ATOM 797 C C . GLU A 1 95 ? -2.527 1.181 -13.633 1.00 94.62 95 GLU A C 1
ATOM 799 O O . GLU A 1 95 ? -2.913 0.670 -14.685 1.00 94.62 95 GLU A O 1
ATOM 804 N N . LEU A 1 96 ? -1.607 2.149 -13.631 1.00 94.12 96 LEU A N 1
ATOM 805 C CA . LEU A 1 96 ? -0.957 2.611 -14.857 1.00 94.12 96 LEU A CA 1
ATOM 806 C C . LEU A 1 96 ? -0.092 1.525 -15.503 1.00 94.12 96 LEU A C 1
ATOM 808 O O . LEU A 1 96 ? 0.029 1.516 -16.723 1.00 94.12 96 LEU A O 1
ATOM 812 N N . TYR A 1 97 ? 0.517 0.636 -14.720 1.00 92.81 97 TYR A N 1
ATOM 813 C CA . TYR A 1 97 ? 1.326 -0.466 -15.237 1.00 92.81 97 TYR A CA 1
ATOM 814 C C . TYR A 1 97 ? 0.472 -1.535 -15.931 1.00 92.81 97 TYR A C 1
ATOM 816 O O . TYR A 1 97 ? 0.791 -1.951 -17.046 1.00 92.81 97 TYR A O 1
ATOM 824 N N . VAL A 1 98 ? -0.642 -1.948 -15.319 1.00 92.88 98 VAL A N 1
ATOM 825 C CA . VAL A 1 98 ? -1.506 -3.007 -15.875 1.00 92.88 98 VAL A CA 1
ATOM 826 C C . VAL A 1 98 ? -2.337 -2.553 -17.080 1.00 92.88 98 VAL A C 1
ATOM 828 O O . VAL A 1 98 ? -2.757 -3.395 -17.868 1.00 92.88 98 VAL A O 1
ATOM 831 N N . ASN A 1 99 ? -2.545 -1.243 -17.247 1.00 89.25 99 ASN A N 1
ATOM 832 C CA . ASN A 1 99 ? -3.276 -0.655 -18.378 1.00 89.25 99 ASN A CA 1
ATOM 833 C C . ASN A 1 99 ? -2.397 -0.319 -19.600 1.00 89.25 99 ASN A C 1
ATOM 835 O O . ASN A 1 99 ? -2.920 0.188 -20.593 1.00 89.25 99 ASN A O 1
ATOM 839 N N . ARG A 1 100 ? -1.081 -0.556 -19.527 1.00 79.94 100 ARG A N 1
ATOM 840 C CA . ARG A 1 100 ? -0.177 -0.489 -20.690 1.00 79.94 100 ARG A CA 1
ATOM 841 C C . ARG A 1 100 ? -0.393 -1.672 -21.628 1.00 79.94 100 ARG A C 1
ATOM 843 O O . ARG A 1 100 ? -0.128 -1.494 -22.831 1.00 79.94 100 ARG A O 1
#

Radius of gyration: 13.01 Å; chains: 1; bounding box: 38×26×32 Å

Sequence (100 aa):
MEKVKNESLEEVSNFLSCYFHQDYDSMESAYEELLNEESRQYLISLVPLLRNFINNDWTIEEKNTLIDECADGVYFPYYEISPLEWLKQVTKKIELYVNR

InterPro domains:
  IPR041129 CdiI immunity protein [PF18593] (9-93)

pLDDT: mean 88.89, std 10.55, range [49.41, 97.69]

Foldseek 3Di:
DVVVVVVLLVVVLCVLQVQQPQVDPDPVRSLVCCLPVDDLVVLVVVLVSLVCLLPDPDDPVVSQVSNCVSNVNDPCVVVVDGSSRVSVVSSVVSVVSSVD